Protein AF-A0A1S1RLU2-F1 (afdb_monomer_lite)

Structure (mmCIF, N/CA/C/O backbone):
data_AF-A0A1S1RLU2-F1
#
_entry.id   AF-A0A1S1RLU2-F1
#
loop_
_atom_site.group_PDB
_atom_site.id
_atom_site.type_symbol
_atom_site.label_atom_id
_atom_site.label_alt_id
_atom_site.label_comp_id
_atom_site.label_asym_id
_atom_site.label_entity_id
_atom_site.label_seq_id
_atom_site.pdbx_PDB_ins_code
_atom_site.Cartn_x
_atom_site.Cartn_y
_atom_site.Cartn_z
_atom_site.occupancy
_atom_site.B_iso_or_equiv
_atom_site.auth_seq_id
_atom_site.auth_comp_id
_atom_site.auth_asym_id
_atom_site.auth_atom_id
_atom_site.pdbx_PDB_model_num
A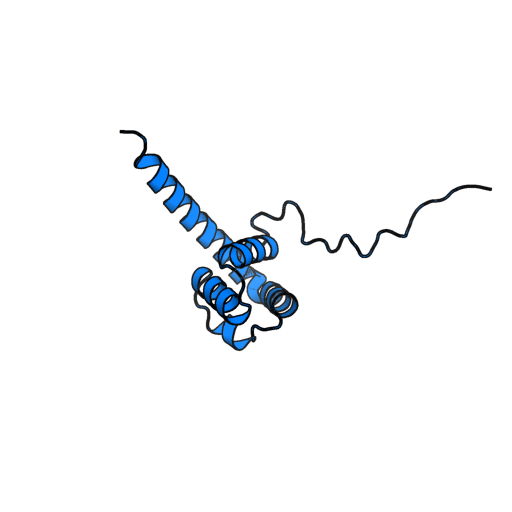TOM 1 N N . MET A 1 1 ? 6.346 8.557 36.144 1.00 52.81 1 MET A N 1
ATOM 2 C CA . MET A 1 1 ? 6.536 7.214 35.546 1.00 52.81 1 MET A CA 1
ATOM 3 C C . MET A 1 1 ? 5.570 6.920 34.378 1.00 52.81 1 MET A C 1
ATOM 5 O O . MET A 1 1 ? 5.533 5.797 33.910 1.00 52.81 1 MET A O 1
ATOM 9 N N . THR A 1 2 ? 4.860 7.913 33.825 1.00 63.38 2 THR A N 1
ATOM 10 C CA . THR A 1 2 ? 3.718 7.703 32.901 1.00 63.38 2 THR A CA 1
ATOM 11 C C . THR A 1 2 ? 4.073 7.693 31.402 1.00 63.38 2 THR A C 1
ATOM 13 O O . THR A 1 2 ? 3.278 7.262 30.583 1.00 63.38 2 THR A O 1
ATOM 16 N N . GLN A 1 3 ? 5.272 8.135 31.006 1.00 60.69 3 GLN A N 1
ATOM 17 C CA . GLN A 1 3 ? 5.596 8.374 29.586 1.00 60.69 3 GLN A CA 1
ATOM 18 C C . GLN A 1 3 ? 6.051 7.120 28.807 1.00 60.69 3 GLN A C 1
ATOM 20 O O . GLN A 1 3 ? 6.046 7.121 27.579 1.00 60.69 3 GLN A O 1
ATOM 25 N N . VAL A 1 4 ? 6.447 6.044 29.497 1.00 65.94 4 VAL A N 1
ATOM 26 C CA . VAL A 1 4 ? 6.899 4.791 28.852 1.00 65.94 4 VAL A CA 1
ATOM 27 C C . VAL A 1 4 ? 5.718 3.869 28.516 1.00 65.94 4 VAL A C 1
ATOM 29 O O . VAL A 1 4 ? 5.781 3.142 27.528 1.00 65.94 4 VAL A O 1
ATOM 32 N N . GLN A 1 5 ? 4.631 3.948 29.292 1.00 63.09 5 GLN A N 1
ATOM 33 C CA . GLN A 1 5 ? 3.414 3.150 29.101 1.00 63.09 5 GLN A CA 1
ATOM 34 C C . GLN A 1 5 ? 2.696 3.535 27.793 1.00 63.09 5 GLN A C 1
ATOM 36 O O . GLN A 1 5 ? 2.454 2.678 26.947 1.00 63.09 5 GLN A O 1
ATOM 41 N N . ASP A 1 6 ? 2.515 4.840 27.562 1.00 68.00 6 ASP A N 1
ATOM 42 C CA . ASP A 1 6 ? 1.833 5.388 26.379 1.00 68.00 6 ASP A CA 1
ATOM 43 C C . ASP A 1 6 ? 2.537 5.009 25.059 1.00 68.00 6 ASP A C 1
ATOM 45 O O . ASP A 1 6 ? 1.907 4.633 24.070 1.00 68.00 6 ASP A O 1
ATOM 49 N N . ARG A 1 7 ? 3.882 4.984 25.057 1.00 72.94 7 ARG A N 1
ATOM 50 C CA . ARG A 1 7 ? 4.659 4.549 23.882 1.00 72.94 7 ARG A CA 1
ATOM 51 C C . ARG A 1 7 ? 4.509 3.063 23.567 1.00 72.94 7 ARG A C 1
ATOM 53 O O . ARG A 1 7 ? 4.683 2.688 22.407 1.00 72.94 7 ARG A O 1
ATOM 60 N N . GLN A 1 8 ? 4.262 2.213 24.562 1.00 74.00 8 GLN A N 1
ATOM 61 C CA . GLN A 1 8 ? 4.026 0.785 24.329 1.00 74.00 8 GLN A CA 1
ATOM 62 C C . GLN A 1 8 ? 2.611 0.533 23.811 1.00 74.00 8 GLN A C 1
ATOM 64 O O . GLN A 1 8 ? 2.439 -0.271 22.895 1.00 74.00 8 GLN A O 1
ATOM 69 N N . GLU A 1 9 ? 1.619 1.249 24.337 1.00 76.19 9 GLU A N 1
ATOM 70 C CA . GLU A 1 9 ? 0.233 1.158 23.872 1.00 76.19 9 GLU A CA 1
ATOM 71 C C . GLU A 1 9 ? 0.102 1.635 22.423 1.00 76.19 9 GLU A C 1
ATOM 73 O O . GLU A 1 9 ? -0.460 0.915 21.598 1.00 76.19 9 GLU A O 1
ATOM 78 N N . GLN A 1 10 ? 0.737 2.758 22.063 1.00 74.38 10 GLN A N 1
ATOM 79 C CA . GLN A 1 10 ? 0.777 3.217 20.670 1.00 74.38 10 GLN A CA 1
ATOM 80 C C . GLN A 1 10 ? 1.438 2.199 19.732 1.00 74.38 10 GLN A C 1
ATOM 82 O O . GLN A 1 10 ? 0.977 2.002 18.609 1.00 74.38 10 GLN A O 1
ATOM 87 N N . GLN A 1 11 ? 2.504 1.521 20.173 1.00 76.31 11 GLN A N 1
ATOM 88 C CA . GLN A 1 11 ? 3.145 0.479 19.366 1.00 76.31 11 GLN A CA 1
ATOM 89 C C . GLN A 1 11 ? 2.237 -0.741 19.177 1.00 76.31 11 GLN A C 1
ATOM 91 O O . GLN A 1 11 ? 2.149 -1.262 18.065 1.00 76.31 11 GLN A O 1
ATOM 96 N N . GLN A 1 12 ? 1.528 -1.178 20.221 1.00 80.25 12 GLN A N 1
ATOM 97 C CA . GLN A 1 12 ? 0.572 -2.283 20.108 1.00 80.25 12 GLN A CA 1
ATOM 98 C C . GLN A 1 12 ? -0.638 -1.921 19.246 1.00 80.25 12 GLN A C 1
ATOM 100 O O . GLN A 1 12 ? -1.080 -2.743 18.441 1.00 80.25 12 GLN A O 1
ATOM 105 N N . GLU A 1 13 ? -1.166 -0.705 19.373 1.00 82.56 13 GLU A N 1
ATOM 106 C CA . GLU A 1 13 ? -2.264 -0.230 18.533 1.00 82.56 13 GLU A CA 1
ATOM 107 C C . GLU A 1 13 ? -1.843 -0.190 17.062 1.00 82.56 13 GLU A C 1
ATOM 109 O O . GLU A 1 13 ? -2.574 -0.671 16.194 1.00 82.56 13 GLU A O 1
ATOM 114 N N . ARG A 1 14 ? -0.622 0.285 16.783 1.00 79.06 14 ARG A N 1
ATOM 115 C CA . ARG A 1 14 ? -0.055 0.299 15.431 1.00 79.06 14 ARG A CA 1
ATOM 116 C C . ARG A 1 14 ? 0.021 -1.107 14.841 1.00 79.06 14 ARG A C 1
ATOM 118 O O . ARG A 1 14 ? -0.473 -1.318 13.737 1.00 79.06 14 ARG A O 1
ATOM 125 N N . GLN A 1 15 ? 0.527 -2.075 15.606 1.00 81.12 15 GLN A N 1
ATOM 126 C CA . GLN A 1 15 ? 0.575 -3.477 15.180 1.00 81.12 15 GLN A CA 1
ATOM 127 C C . GLN A 1 15 ? -0.825 -4.059 14.944 1.00 81.12 15 GLN A C 1
ATOM 129 O O . GLN A 1 15 ? -1.059 -4.734 13.940 1.00 81.12 15 GLN A O 1
ATOM 134 N N . ARG A 1 16 ? -1.793 -3.789 15.833 1.00 82.69 16 ARG A N 1
ATOM 135 C CA . ARG A 1 16 ? -3.182 -4.246 15.645 1.00 82.69 16 ARG A CA 1
ATOM 136 C C . ARG A 1 16 ? -3.810 -3.651 14.390 1.00 82.69 16 ARG A C 1
ATOM 138 O O . ARG A 1 16 ? -4.519 -4.358 13.670 1.00 82.69 16 ARG A O 1
ATOM 145 N N . ARG A 1 17 ? -3.550 -2.371 14.127 1.00 79.38 17 ARG A N 1
ATOM 146 C CA . ARG A 1 17 ? -4.049 -1.663 12.949 1.00 79.38 17 ARG A CA 1
ATOM 147 C C . ARG A 1 17 ? -3.439 -2.231 11.672 1.00 79.38 17 ARG A C 1
ATOM 149 O O . ARG A 1 17 ? -4.178 -2.526 10.739 1.00 79.38 17 ARG A O 1
ATOM 156 N N . GLU A 1 18 ? -2.132 -2.471 11.653 1.00 80.56 18 GLU A N 1
ATOM 157 C CA . GLU A 1 18 ? -1.432 -3.109 10.530 1.00 80.56 18 GLU A CA 1
ATOM 158 C C . GLU A 1 18 ? -2.002 -4.497 10.220 1.00 80.56 18 GLU A C 1
ATOM 160 O O . GLU A 1 18 ? -2.317 -4.780 9.066 1.00 80.56 18 GLU A O 1
ATOM 165 N N . GLN A 1 19 ? -2.266 -5.321 11.237 1.00 84.25 19 GLN A N 1
ATOM 166 C CA . GLN A 1 19 ? -2.906 -6.627 11.040 1.00 84.25 19 GLN A CA 1
ATOM 167 C C . GLN A 1 19 ? -4.337 -6.519 10.496 1.00 84.25 19 GLN A C 1
ATOM 169 O O . GLN A 1 19 ? -4.781 -7.369 9.724 1.00 84.25 19 GLN A O 1
ATOM 174 N N . GLN A 1 20 ? -5.102 -5.504 10.910 1.00 84.56 20 GLN A N 1
ATOM 175 C CA . GLN A 1 20 ? -6.447 -5.282 10.378 1.00 84.56 20 GLN A CA 1
ATOM 176 C C . GLN A 1 20 ? -6.398 -4.886 8.901 1.00 84.56 20 GLN A C 1
ATOM 178 O O . GLN A 1 20 ? -7.153 -5.442 8.102 1.00 84.56 20 GLN A O 1
ATOM 183 N N . ILE A 1 21 ? -5.484 -3.981 8.551 1.00 84.19 21 ILE A N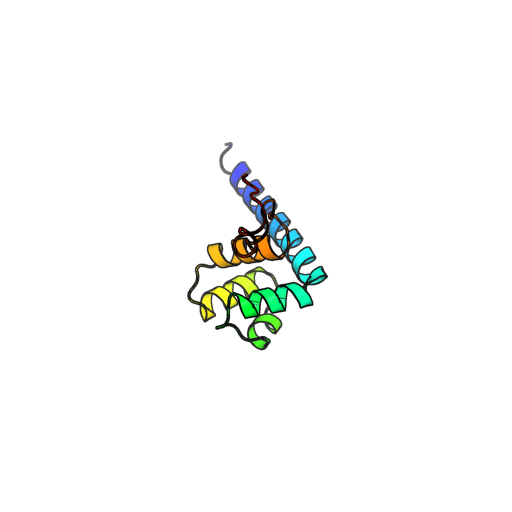 1
ATOM 184 C CA . ILE A 1 21 ? -5.224 -3.568 7.171 1.00 84.19 21 ILE A CA 1
ATOM 185 C C . ILE A 1 21 ? -4.805 -4.775 6.344 1.00 84.19 21 ILE A C 1
ATOM 187 O O . ILE A 1 21 ? -5.376 -5.000 5.286 1.00 84.19 21 ILE A O 1
ATOM 191 N N . GLU A 1 22 ? -3.889 -5.600 6.851 1.00 87.62 22 GLU A N 1
ATOM 192 C CA . GLU A 1 22 ? -3.436 -6.808 6.168 1.00 87.62 22 GLU A CA 1
ATOM 193 C C . GLU A 1 22 ? -4.587 -7.772 5.881 1.00 87.62 22 GLU A C 1
ATOM 195 O O . GLU A 1 22 ? -4.706 -8.277 4.765 1.00 87.62 22 GLU A O 1
ATOM 200 N N . ARG A 1 23 ? -5.474 -8.004 6.855 1.00 87.38 23 ARG A N 1
ATOM 201 C CA . ARG A 1 23 ? -6.649 -8.860 6.647 1.00 87.38 23 ARG A CA 1
ATOM 202 C C . ARG A 1 23 ? -7.557 -8.313 5.548 1.00 87.38 23 ARG A C 1
ATOM 204 O O . ARG A 1 23 ? -7.971 -9.083 4.686 1.00 87.38 23 ARG A O 1
ATOM 211 N N . GLN A 1 24 ? -7.846 -7.013 5.554 1.00 86.38 24 GLN A N 1
ATOM 212 C CA . GLN A 1 24 ? -8.706 -6.396 4.537 1.00 86.38 24 GLN A CA 1
ATOM 213 C C . GLN A 1 24 ? -8.043 -6.373 3.154 1.00 86.38 24 GLN A C 1
ATOM 215 O O . GLN A 1 24 ? -8.695 -6.694 2.158 1.00 86.38 24 GLN A O 1
ATOM 220 N N . LEU A 1 25 ? -6.736 -6.096 3.106 1.00 86.44 25 LEU A N 1
ATOM 221 C CA . LEU A 1 25 ? -5.914 -6.195 1.903 1.00 86.44 25 LEU A CA 1
ATOM 222 C C . LEU A 1 25 ? -5.955 -7.598 1.324 1.00 86.44 25 LEU A C 1
ATOM 224 O O . LEU A 1 25 ? -6.220 -7.739 0.141 1.00 86.44 25 LEU A O 1
ATOM 228 N N . ARG A 1 26 ? -5.744 -8.637 2.139 1.00 87.06 26 ARG A N 1
ATOM 229 C CA . ARG A 1 26 ? -5.770 -10.031 1.676 1.00 87.06 26 ARG A CA 1
ATOM 230 C C . ARG A 1 26 ? -7.160 -10.456 1.202 1.00 87.06 26 ARG A C 1
ATOM 232 O O . ARG A 1 26 ? -7.260 -11.130 0.182 1.00 87.06 26 ARG A O 1
ATOM 239 N N . GLN A 1 27 ? -8.223 -10.044 1.896 1.00 88.06 27 GLN A N 1
ATOM 240 C CA . GLN A 1 27 ? -9.604 -10.354 1.501 1.00 88.06 27 GLN A CA 1
ATOM 241 C C . GLN A 1 27 ? -9.964 -9.749 0.139 1.00 88.06 27 GLN A C 1
ATOM 243 O O . GLN A 1 27 ? -10.547 -10.430 -0.701 1.00 88.06 27 GLN A O 1
ATOM 248 N N . ASN A 1 28 ? -9.568 -8.498 -0.104 1.00 88.06 28 ASN A N 1
ATOM 249 C CA . ASN A 1 28 ? -9.885 -7.767 -1.332 1.00 88.06 28 ASN A CA 1
ATOM 250 C C . ASN A 1 28 ? -8.675 -7.622 -2.267 1.00 88.06 28 ASN A C 1
ATOM 252 O O . ASN A 1 28 ? -8.655 -6.738 -3.125 1.00 88.06 28 ASN A O 1
ATOM 256 N N . TRP A 1 29 ? -7.674 -8.503 -2.134 1.00 88.75 29 TRP A N 1
ATOM 257 C CA . TRP A 1 29 ? -6.350 -8.316 -2.738 1.00 88.75 29 TRP A CA 1
ATOM 258 C C . TRP A 1 29 ? -6.415 -8.123 -4.240 1.00 88.75 29 TRP A C 1
ATOM 260 O O . TRP A 1 29 ? -5.769 -7.233 -4.774 1.00 88.75 29 TRP A O 1
ATOM 270 N N . ARG A 1 30 ? -7.247 -8.908 -4.930 1.00 88.44 30 ARG A N 1
ATOM 271 C CA . ARG A 1 30 ? -7.415 -8.785 -6.382 1.00 88.44 30 ARG A CA 1
ATOM 272 C C . ARG A 1 30 ? -7.861 -7.383 -6.789 1.00 88.44 30 ARG A C 1
ATOM 274 O O . ARG A 1 30 ? -7.300 -6.842 -7.729 1.00 88.44 30 ARG A O 1
ATOM 281 N N . GLN A 1 31 ? -8.837 -6.804 -6.090 1.00 88.81 31 GLN A N 1
ATOM 282 C CA . GLN A 1 31 ? -9.368 -5.478 -6.414 1.00 88.81 31 GLN A CA 1
ATOM 283 C C . GLN A 1 31 ? -8.369 -4.383 -6.035 1.00 88.81 31 GLN A C 1
ATOM 285 O O . GLN A 1 31 ? -8.025 -3.550 -6.869 1.00 88.81 31 GLN A O 1
ATOM 290 N N . ILE A 1 32 ? -7.836 -4.444 -4.811 1.00 89.75 32 ILE A N 1
ATOM 291 C CA . ILE A 1 32 ? -6.881 -3.453 -4.310 1.00 89.75 32 ILE A CA 1
ATOM 292 C C . ILE A 1 32 ? -5.605 -3.455 -5.153 1.00 89.75 32 ILE A C 1
ATOM 294 O O . ILE A 1 32 ? -5.101 -2.390 -5.483 1.00 89.75 32 ILE A O 1
ATOM 298 N N . ARG A 1 33 ? -5.115 -4.624 -5.578 1.00 90.69 33 ARG A N 1
ATOM 299 C CA . ARG A 1 33 ? -3.954 -4.747 -6.469 1.00 90.69 33 ARG A CA 1
ATOM 300 C C . ARG A 1 33 ? -4.142 -3.952 -7.756 1.00 90.69 33 ARG A C 1
ATOM 302 O O . ARG A 1 33 ? -3.224 -3.239 -8.139 1.00 90.69 33 ARG A O 1
ATOM 309 N N . TYR A 1 34 ? -5.306 -4.035 -8.402 1.00 90.50 34 TYR A N 1
ATOM 310 C CA . TYR A 1 34 ? -5.566 -3.234 -9.602 1.00 90.50 34 TYR A CA 1
ATOM 311 C C . TYR A 1 34 ? -5.573 -1.736 -9.294 1.00 90.50 34 TYR A C 1
ATOM 313 O O . TYR A 1 34 ? -4.959 -0.974 -10.031 1.00 90.50 34 TYR A O 1
ATOM 321 N N . SER A 1 35 ? -6.184 -1.316 -8.184 1.00 89.81 35 SER A N 1
ATOM 322 C CA . SER A 1 35 ? -6.161 0.091 -7.765 1.00 89.81 35 SER A CA 1
ATOM 323 C C . SER A 1 35 ? -4.759 0.591 -7.403 1.00 89.81 35 SER A C 1
ATOM 325 O O . SER A 1 35 ? -4.448 1.752 -7.646 1.00 89.81 35 SER A O 1
ATOM 327 N N . ILE A 1 36 ? -3.905 -0.267 -6.838 1.00 90.50 36 ILE A N 1
ATOM 328 C CA . ILE A 1 36 ? -2.496 0.046 -6.578 1.00 90.50 36 ILE A CA 1
ATOM 329 C C . ILE A 1 36 ? -1.760 0.216 -7.905 1.00 90.50 36 ILE A C 1
ATOM 331 O O . ILE A 1 36 ? -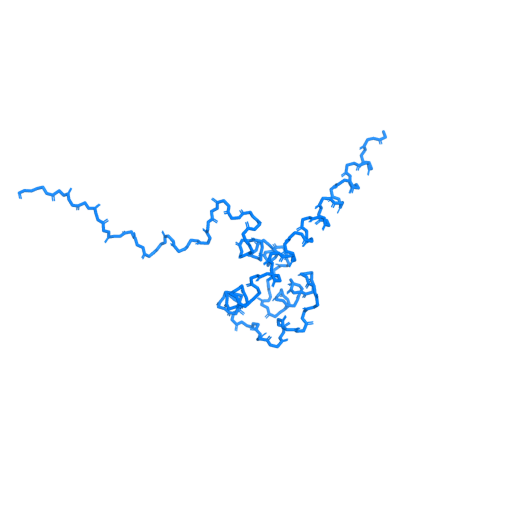1.078 1.214 -8.068 1.00 90.50 36 ILE A O 1
ATOM 335 N N . LEU A 1 37 ? -1.904 -0.712 -8.855 1.00 91.69 37 LEU A N 1
ATOM 336 C CA . LEU A 1 37 ? -1.246 -0.611 -10.165 1.00 91.69 37 LEU A CA 1
ATOM 337 C C . LEU A 1 37 ? -1.684 0.641 -10.941 1.00 91.69 37 LEU A C 1
ATOM 339 O O . LEU A 1 37 ? -0.864 1.259 -11.608 1.00 91.69 37 LEU A O 1
ATOM 343 N N . ASP A 1 38 ? -2.955 1.025 -10.824 1.00 90.19 38 ASP A N 1
ATOM 344 C CA . ASP A 1 38 ? -3.505 2.241 -11.429 1.00 90.19 38 ASP A CA 1
ATOM 345 C C . ASP A 1 38 ? -2.920 3.520 -10.803 1.00 90.19 38 ASP A C 1
ATOM 347 O O . ASP A 1 38 ? -2.466 4.418 -11.508 1.00 90.19 38 ASP A O 1
ATOM 351 N N . GLN A 1 39 ? -2.858 3.590 -9.470 1.00 87.00 39 GLN A N 1
ATOM 352 C CA . GLN A 1 39 ? -2.350 4.772 -8.761 1.00 87.00 39 GLN A CA 1
ATOM 353 C C . GLN A 1 39 ? -0.825 4.871 -8.755 1.00 87.00 39 GLN A C 1
ATOM 355 O O . GLN A 1 39 ? -0.267 5.966 -8.762 1.00 87.00 39 GLN A O 1
ATOM 360 N N . PHE A 1 40 ? -0.155 3.726 -8.720 1.00 91.38 40 PHE A N 1
ATOM 361 C CA . PHE A 1 40 ? 1.288 3.581 -8.633 1.00 91.38 40 PHE A CA 1
ATOM 362 C C . PHE A 1 40 ? 1.805 2.894 -9.900 1.00 91.38 40 PHE A C 1
ATOM 364 O O . PHE A 1 40 ? 2.404 1.823 -9.837 1.00 91.38 40 PHE A O 1
ATOM 371 N N . GLY A 1 41 ? 1.603 3.523 -11.062 1.00 86.00 41 GLY A N 1
ATOM 372 C CA . GLY A 1 41 ? 1.945 2.952 -12.376 1.00 86.00 41 GLY A CA 1
ATOM 373 C C . GLY A 1 41 ? 3.428 2.619 -12.611 1.00 86.00 41 GLY A C 1
ATOM 374 O O . GLY A 1 41 ? 3.767 2.026 -13.630 1.00 86.00 41 GLY A O 1
ATOM 375 N N . GLN A 1 42 ? 4.324 2.983 -11.686 1.00 89.12 42 GLN A N 1
ATOM 376 C CA . GLN A 1 42 ? 5.739 2.582 -11.697 1.00 89.12 42 GLN A CA 1
ATOM 377 C C . GLN A 1 42 ? 5.985 1.220 -11.026 1.00 89.12 42 GLN A C 1
ATOM 379 O O . GLN A 1 42 ? 7.071 0.657 -11.158 1.00 89.12 42 GLN A O 1
ATOM 384 N N . VAL A 1 43 ? 5.001 0.688 -10.299 1.00 92.56 43 VAL A N 1
ATOM 385 C CA . VAL A 1 43 ? 5.090 -0.599 -9.608 1.00 92.56 43 VAL A CA 1
ATOM 386 C C . VAL A 1 43 ? 4.519 -1.682 -10.506 1.00 92.56 43 VAL A C 1
ATOM 388 O O . VAL A 1 43 ? 3.425 -1.538 -11.048 1.00 92.56 43 VAL A O 1
ATOM 391 N N . SER A 1 44 ? 5.235 -2.795 -10.648 1.00 90.88 44 SER A N 1
ATOM 392 C CA . SER A 1 44 ? 4.739 -3.921 -11.429 1.00 90.88 44 SER A CA 1
ATOM 393 C C . SER A 1 44 ? 3.969 -4.916 -10.568 1.00 90.88 44 SER A C 1
ATOM 395 O O . SER A 1 44 ? 4.206 -5.100 -9.377 1.00 90.88 44 SER A O 1
ATOM 397 N N . THR A 1 45 ? 3.093 -5.667 -11.225 1.00 89.38 45 THR A N 1
ATOM 398 C CA . THR A 1 45 ? 2.365 -6.819 -10.680 1.00 89.38 45 THR A CA 1
ATOM 399 C C . THR A 1 45 ? 3.266 -7.793 -9.910 1.00 89.38 45 THR A C 1
ATOM 401 O O . THR A 1 45 ? 2.825 -8.336 -8.898 1.00 89.38 45 THR A O 1
ATOM 404 N N . ALA A 1 46 ? 4.505 -7.992 -10.378 1.00 89.56 46 ALA A N 1
ATOM 405 C CA . ALA A 1 46 ? 5.520 -8.832 -9.742 1.00 89.56 46 ALA A CA 1
ATOM 406 C C . ALA A 1 46 ? 6.072 -8.231 -8.437 1.00 89.56 46 ALA A C 1
ATOM 408 O O . ALA A 1 46 ? 6.257 -8.966 -7.471 1.00 89.56 46 ALA A O 1
ATOM 409 N N . ASP A 1 47 ? 6.274 -6.910 -8.372 1.00 89.69 47 ASP A N 1
ATOM 410 C CA . ASP A 1 47 ? 6.714 -6.233 -7.144 1.00 89.69 47 ASP A CA 1
ATOM 411 C C . ASP A 1 47 ? 5.657 -6.359 -6.039 1.00 89.69 47 ASP A C 1
ATOM 413 O O . ASP A 1 47 ? 5.994 -6.574 -4.876 1.00 89.69 47 ASP A O 1
ATOM 417 N N . LEU A 1 48 ? 4.374 -6.274 -6.414 1.00 90.06 48 LEU A N 1
ATOM 418 C CA . LEU A 1 48 ? 3.253 -6.452 -5.488 1.00 90.06 48 LEU A CA 1
ATOM 419 C C . LEU A 1 48 ? 3.115 -7.903 -5.010 1.00 90.06 48 LEU A C 1
ATOM 421 O O . LEU A 1 48 ? 2.756 -8.130 -3.861 1.00 90.06 48 LEU A O 1
ATOM 425 N N . ASP A 1 49 ? 3.375 -8.880 -5.882 1.00 87.88 49 ASP A N 1
ATOM 426 C CA . ASP A 1 49 ? 3.280 -10.313 -5.557 1.00 87.88 49 ASP A CA 1
AT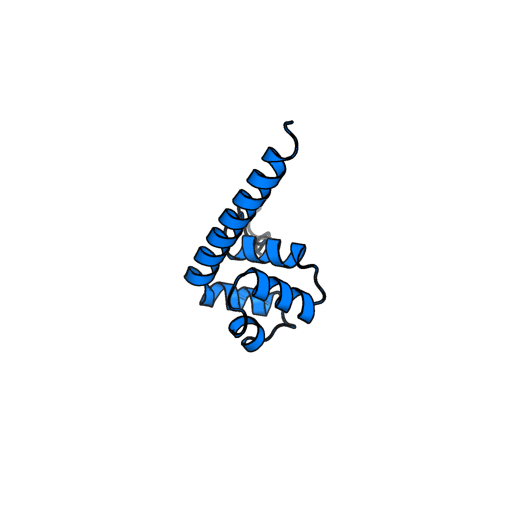OM 427 C C . ASP A 1 49 ? 4.429 -10.781 -4.651 1.00 87.88 49 ASP A C 1
ATOM 429 O O . ASP A 1 49 ? 4.246 -11.640 -3.793 1.00 87.88 49 ASP A O 1
ATOM 433 N N . ALA A 1 50 ? 5.607 -10.165 -4.800 1.00 88.75 50 ALA A N 1
ATOM 434 C CA . ALA A 1 50 ? 6.771 -10.429 -3.961 1.00 88.75 50 ALA A CA 1
ATOM 435 C C . ALA A 1 50 ? 6.593 -9.950 -2.506 1.00 88.75 50 ALA A C 1
ATOM 437 O O . ALA A 1 50 ? 7.319 -10.406 -1.618 1.00 88.75 50 ALA A O 1
ATOM 438 N N . ALA A 1 51 ? 5.648 -9.040 -2.248 1.00 89.94 51 ALA A N 1
ATOM 439 C CA . ALA A 1 51 ? 5.394 -8.512 -0.916 1.00 89.94 51 ALA A CA 1
ATOM 440 C C . ALA A 1 51 ? 4.670 -9.535 -0.030 1.00 89.94 51 ALA A C 1
ATOM 442 O O . ALA A 1 51 ? 3.518 -9.898 -0.262 1.00 89.94 51 ALA A O 1
ATOM 443 N N . THR A 1 52 ? 5.330 -9.981 1.041 1.00 86.25 52 THR A N 1
ATOM 444 C CA . THR A 1 52 ? 4.775 -11.009 1.944 1.00 86.25 52 THR A CA 1
ATOM 445 C C . THR A 1 52 ? 3.830 -10.436 3.003 1.00 86.25 52 THR A C 1
ATOM 447 O O . THR A 1 52 ? 2.997 -11.167 3.547 1.00 86.25 52 THR A O 1
ATOM 450 N N . ASN A 1 53 ? 3.969 -9.144 3.313 1.00 86.88 53 ASN A N 1
ATOM 451 C CA . ASN A 1 53 ? 3.195 -8.413 4.315 1.00 86.88 53 ASN A CA 1
ATOM 452 C C . ASN A 1 53 ? 2.998 -6.940 3.901 1.00 86.88 53 ASN A C 1
ATOM 454 O O . ASN A 1 53 ? 3.589 -6.469 2.929 1.00 86.88 53 ASN A O 1
ATOM 458 N N . VAL A 1 54 ? 2.167 -6.204 4.649 1.00 87.75 54 VAL A N 1
ATOM 459 C CA . VAL A 1 54 ? 1.829 -4.800 4.341 1.00 87.75 54 VAL A CA 1
ATOM 460 C C . VAL A 1 54 ? 3.040 -3.873 4.428 1.00 87.75 54 VAL A C 1
ATOM 462 O O . VAL A 1 54 ? 3.142 -2.948 3.631 1.00 87.75 54 VAL A O 1
ATOM 465 N N . ASN A 1 55 ? 3.960 -4.104 5.362 1.00 89.69 55 ASN A N 1
ATOM 466 C CA . ASN A 1 55 ? 5.125 -3.238 5.536 1.00 89.69 55 ASN A CA 1
ATOM 467 C C . ASN A 1 55 ? 6.104 -3.387 4.357 1.00 89.69 55 ASN A C 1
ATOM 469 O O . ASN A 1 55 ? 6.590 -2.398 3.821 1.00 89.69 55 ASN A O 1
ATOM 473 N N . ASP A 1 56 ? 6.305 -4.621 3.888 1.00 91.69 56 ASP A N 1
ATOM 474 C CA . ASP A 1 56 ? 7.099 -4.935 2.696 1.00 91.69 56 ASP A CA 1
ATOM 475 C C . ASP A 1 56 ? 6.453 -4.350 1.430 1.00 91.69 56 ASP A C 1
ATOM 477 O O . ASP A 1 56 ? 7.130 -3.757 0.592 1.00 91.69 56 ASP A O 1
ATOM 481 N N . LEU A 1 57 ? 5.121 -4.432 1.327 1.00 91.62 57 LEU A N 1
ATOM 482 C CA . LEU A 1 57 ? 4.355 -3.807 0.248 1.00 91.62 57 LEU A CA 1
ATOM 483 C C . LEU A 1 57 ? 4.548 -2.283 0.229 1.00 91.62 57 LEU A C 1
ATOM 485 O O . LEU A 1 57 ? 4.806 -1.709 -0.828 1.00 91.62 57 LEU A O 1
ATOM 489 N N . VAL A 1 58 ? 4.449 -1.635 1.393 1.00 93.00 58 VAL A N 1
ATOM 490 C CA . VAL A 1 58 ? 4.667 -0.190 1.549 1.00 93.00 58 VAL A CA 1
ATOM 491 C C . VAL A 1 58 ? 6.077 0.196 1.116 1.00 93.00 58 VAL A C 1
ATOM 493 O O . VAL A 1 58 ? 6.219 1.105 0.300 1.00 93.00 58 VAL A O 1
ATOM 496 N N . ALA A 1 59 ? 7.094 -0.505 1.621 1.00 93.12 59 ALA A N 1
ATOM 497 C CA . ALA A 1 59 ? 8.493 -0.225 1.320 1.00 93.12 59 ALA A CA 1
ATOM 498 C C . ALA A 1 59 ? 8.799 -0.378 -0.177 1.00 93.12 59 ALA A C 1
ATOM 500 O O . ALA A 1 59 ? 9.436 0.490 -0.767 1.00 93.12 59 ALA A O 1
ATOM 501 N N . ARG A 1 60 ? 8.289 -1.435 -0.823 1.00 93.25 60 ARG A N 1
ATOM 502 C CA . ARG A 1 60 ? 8.482 -1.661 -2.266 1.00 93.25 60 ARG A CA 1
ATOM 503 C C . ARG A 1 60 ? 7.821 -0.595 -3.122 1.00 93.25 60 ARG A C 1
ATOM 505 O O . ARG A 1 60 ? 8.440 -0.104 -4.058 1.00 93.25 60 ARG A O 1
ATOM 512 N N . ILE A 1 61 ? 6.570 -0.244 -2.823 1.00 93.38 61 ILE A N 1
ATOM 513 C CA . ILE A 1 61 ? 5.877 0.816 -3.562 1.00 93.38 61 ILE A CA 1
ATOM 514 C C . ILE A 1 61 ? 6.635 2.131 -3.367 1.00 93.38 61 ILE A C 1
ATOM 516 O O . ILE A 1 61 ? 6.952 2.783 -4.352 1.00 93.38 61 ILE A O 1
ATOM 520 N N . ALA A 1 62 ? 6.988 2.479 -2.127 1.00 94.19 62 ALA A N 1
ATOM 521 C CA . ALA A 1 62 ? 7.744 3.687 -1.803 1.00 94.19 62 ALA A CA 1
ATOM 522 C C . ALA A 1 62 ? 9.074 3.775 -2.569 1.00 94.19 62 ALA A C 1
ATOM 524 O O . ALA A 1 62 ? 9.361 4.816 -3.160 1.00 94.19 62 ALA A O 1
ATOM 525 N N . ASP A 1 63 ? 9.838 2.681 -2.611 1.00 93.62 63 ASP A N 1
ATOM 526 C CA . ASP A 1 63 ? 11.101 2.570 -3.348 1.00 93.62 63 ASP A CA 1
ATOM 527 C C . ASP A 1 63 ? 10.903 2.781 -4.857 1.00 93.62 63 ASP A C 1
ATOM 529 O O . ASP A 1 63 ? 11.547 3.634 -5.465 1.00 93.62 63 ASP A O 1
ATOM 533 N N . LYS A 1 64 ? 9.945 2.073 -5.466 1.00 93.06 64 LYS A N 1
ATOM 534 C CA . LYS A 1 64 ? 9.689 2.154 -6.913 1.00 93.06 64 LYS A CA 1
ATOM 535 C C . LYS A 1 64 ? 9.106 3.493 -7.348 1.00 93.06 64 LYS A C 1
ATOM 537 O O . LYS A 1 64 ? 9.456 3.999 -8.415 1.00 93.06 64 LYS A O 1
ATOM 542 N N . THR A 1 65 ? 8.208 4.062 -6.548 1.00 91.94 65 THR A N 1
ATOM 543 C CA . THR A 1 65 ? 7.493 5.297 -6.893 1.00 91.94 65 THR A CA 1
ATOM 544 C C . THR A 1 65 ? 8.155 6.550 -6.338 1.00 91.94 65 THR A C 1
ATOM 546 O O . THR A 1 65 ? 7.654 7.650 -6.553 1.00 91.94 65 THR A O 1
ATOM 549 N N . HIS A 1 66 ? 9.245 6.401 -5.580 1.00 91.88 66 HIS A N 1
ATOM 550 C CA . HIS A 1 66 ? 9.910 7.487 -4.857 1.00 91.88 66 HIS A CA 1
ATOM 551 C C . HIS A 1 66 ? 8.951 8.266 -3.931 1.00 91.88 66 HIS A C 1
ATOM 553 O O . HIS A 1 66 ? 9.101 9.470 -3.711 1.00 91.88 66 HIS A O 1
ATOM 559 N N . HIS A 1 67 ? 7.936 7.586 -3.389 1.00 93.12 67 HIS A N 1
ATOM 560 C CA . HIS A 1 67 ? 7.013 8.161 -2.410 1.00 93.12 67 HIS A CA 1
ATOM 561 C C . HIS A 1 67 ? 7.454 7.824 -0.989 1.00 93.12 67 HIS A C 1
ATOM 563 O O . HIS A 1 67 ? 8.151 6.847 -0.746 1.00 93.12 67 HIS A O 1
ATOM 569 N N . SER A 1 68 ? 7.015 8.614 -0.011 1.00 93.44 68 SER A N 1
ATOM 570 C CA . SER A 1 68 ? 7.261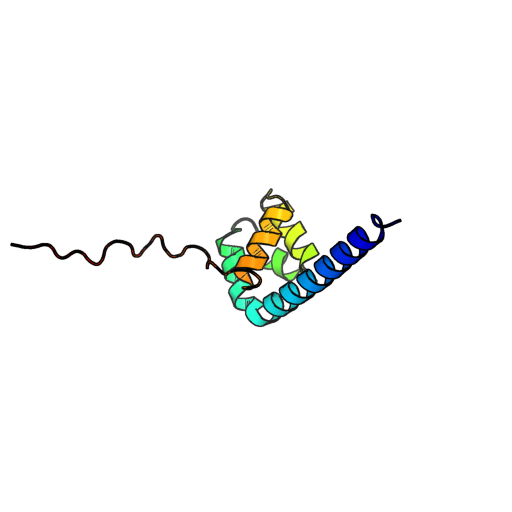 8.285 1.392 1.00 93.44 68 SER A CA 1
ATOM 571 C C . SER A 1 68 ? 6.413 7.089 1.828 1.00 93.44 68 SER A C 1
ATOM 573 O O . SER A 1 68 ? 5.215 7.042 1.543 1.00 93.44 68 SER A O 1
ATOM 575 N N . GLU A 1 69 ? 6.983 6.187 2.626 1.00 91.81 69 GLU A N 1
ATOM 576 C CA . GLU A 1 69 ? 6.273 5.029 3.195 1.00 91.81 69 GLU A CA 1
ATOM 577 C C . GLU A 1 69 ? 4.972 5.432 3.902 1.00 91.81 69 GLU A C 1
ATOM 579 O O . GLU A 1 69 ? 3.937 4.791 3.750 1.00 91.81 69 GLU A O 1
ATOM 584 N N . ARG A 1 70 ? 4.987 6.567 4.612 1.00 88.94 70 ARG A N 1
ATOM 585 C CA . ARG A 1 70 ? 3.801 7.127 5.275 1.00 88.94 70 ARG A CA 1
ATOM 586 C C . ARG A 1 70 ? 2.667 7.446 4.297 1.00 88.94 70 ARG A C 1
ATOM 588 O O . ARG A 1 70 ? 1.506 7.205 4.615 1.00 88.94 70 ARG A O 1
ATOM 595 N N . TYR A 1 71 ? 2.994 8.008 3.134 1.00 90.69 71 TYR A N 1
ATOM 596 C CA . TYR A 1 71 ? 2.008 8.327 2.102 1.00 90.69 71 TYR A CA 1
ATOM 597 C C . TYR A 1 71 ? 1.391 7.043 1.544 1.00 90.69 71 TYR A C 1
ATOM 599 O O . TYR A 1 71 ? 0.170 6.906 1.512 1.00 90.69 71 TYR A O 1
ATOM 607 N N . VAL A 1 72 ? 2.236 6.070 1.198 1.00 92.31 72 VAL A N 1
ATOM 608 C CA . VAL A 1 72 ? 1.797 4.771 0.681 1.00 92.31 72 VAL A CA 1
ATOM 609 C C . VAL A 1 72 ? 0.941 4.028 1.709 1.00 92.31 72 VAL A C 1
ATOM 611 O O . VAL A 1 72 ? -0.127 3.527 1.370 1.00 92.31 72 VAL A O 1
ATOM 614 N N . GLN A 1 73 ? 1.349 4.003 2.981 1.00 89.50 73 GLN A N 1
ATOM 615 C CA . GLN A 1 73 ? 0.595 3.364 4.060 1.00 89.50 73 GLN A CA 1
ATOM 616 C C . GLN A 1 73 ? -0.802 3.975 4.219 1.00 89.50 73 GLN A C 1
ATOM 618 O O . GLN A 1 73 ? -1.782 3.237 4.336 1.00 89.50 73 GLN A O 1
ATOM 623 N N . ASN A 1 74 ? -0.907 5.308 4.203 1.00 89.88 74 ASN A N 1
ATOM 624 C CA . ASN A 1 74 ? -2.200 5.990 4.246 1.00 89.88 74 ASN A CA 1
ATOM 625 C C . ASN A 1 74 ? -3.054 5.608 3.034 1.00 89.88 74 ASN A C 1
ATOM 627 O O . ASN A 1 74 ? -4.233 5.301 3.186 1.00 89.88 74 ASN A O 1
ATOM 631 N N . ARG A 1 75 ? -2.449 5.537 1.846 1.00 88.94 75 ARG A N 1
ATOM 632 C CA . ARG A 1 75 ? -3.174 5.191 0.627 1.00 88.94 75 ARG A CA 1
ATOM 633 C C . ARG A 1 75 ? -3.690 3.754 0.625 1.00 88.94 75 ARG A C 1
ATOM 635 O O . ARG A 1 75 ? -4.827 3.503 0.240 1.00 88.94 75 ARG A O 1
ATOM 642 N N . LEU A 1 76 ? -2.884 2.812 1.109 1.00 88.75 76 LEU A N 1
ATOM 643 C CA . LEU A 1 76 ? -3.296 1.419 1.284 1.00 88.75 76 LEU A CA 1
ATOM 644 C C . LEU A 1 76 ? -4.422 1.278 2.315 1.00 88.75 76 LEU A C 1
ATOM 646 O O . LEU A 1 76 ? -5.303 0.444 2.133 1.00 88.75 76 LEU A O 1
ATOM 650 N N . GLN A 1 77 ? -4.428 2.098 3.370 1.00 86.38 77 GLN A N 1
ATOM 651 C CA . GLN A 1 77 ? -5.533 2.154 4.333 1.00 86.38 77 GLN A CA 1
ATOM 652 C C . GLN A 1 77 ? -6.835 2.640 3.692 1.00 86.38 77 GLN A C 1
ATOM 654 O O . GLN A 1 77 ? -7.879 2.021 3.900 1.00 86.38 77 GLN A O 1
ATOM 659 N N . GLU A 1 78 ? -6.767 3.696 2.876 1.00 85.38 78 GLU A N 1
ATOM 660 C CA . GLU A 1 78 ? -7.914 4.191 2.107 1.00 85.38 78 GLU A CA 1
ATOM 661 C C . GLU A 1 78 ? -8.450 3.117 1.149 1.00 85.38 78 GLU A C 1
ATOM 663 O O . GLU A 1 78 ? -9.654 2.880 1.104 1.00 85.38 78 GLU A O 1
ATOM 668 N N . LEU A 1 79 ? -7.555 2.428 0.431 1.00 85.44 79 LEU A N 1
ATOM 669 C CA . LEU A 1 79 ? -7.901 1.351 -0.504 1.00 85.44 79 LEU A CA 1
ATOM 670 C C . LEU A 1 79 ? -8.486 0.115 0.189 1.00 85.44 79 LEU A C 1
ATOM 672 O O . LEU A 1 79 ? -9.383 -0.525 -0.352 1.00 85.44 79 LEU A O 1
ATOM 676 N N . ALA A 1 80 ? -7.987 -0.225 1.378 1.00 83.94 80 ALA A N 1
ATOM 677 C CA . ALA A 1 80 ? -8.507 -1.332 2.172 1.00 83.94 80 ALA A CA 1
ATOM 678 C C . ALA A 1 80 ? -9.875 -1.016 2.798 1.00 83.94 80 ALA A C 1
ATOM 680 O O . ALA A 1 80 ? -10.600 -1.941 3.145 1.00 83.94 80 ALA A O 1
ATOM 681 N N . GLY A 1 81 ? -10.232 0.266 2.933 1.00 74.94 81 GLY A N 1
ATOM 682 C CA . GLY A 1 81 ? -11.422 0.709 3.660 1.00 74.94 81 GLY A CA 1
ATOM 683 C C . GLY A 1 81 ? -11.199 0.871 5.171 1.00 74.94 81 GLY A C 1
ATOM 684 O O . GLY A 1 81 ? -12.125 1.251 5.888 1.00 74.94 81 GLY A O 1
ATOM 685 N N . VAL A 1 82 ? -9.972 0.664 5.673 1.00 61.75 82 VAL A N 1
ATOM 686 C CA . VAL A 1 82 ? -9.583 0.937 7.070 1.00 61.75 82 VAL A CA 1
ATOM 687 C C . VAL A 1 82 ? -9.329 2.438 7.235 1.00 61.75 82 VAL A C 1
ATOM 689 O O . VAL A 1 82 ? -8.189 2.889 7.293 1.00 61.75 82 VAL A O 1
ATOM 692 N N . GLY A 1 83 ? -10.395 3.234 7.292 1.00 48.75 83 GLY A N 1
ATOM 693 C CA . GLY A 1 83 ? -10.304 4.688 7.501 1.00 48.75 83 GLY A CA 1
ATOM 694 C C . GLY A 1 83 ? -10.872 5.541 6.370 1.00 48.75 83 GLY A C 1
ATOM 695 O O . GLY A 1 83 ? -10.876 6.765 6.487 1.00 48.75 83 GLY A O 1
ATOM 696 N N . ALA A 1 84 ? -11.427 4.924 5.325 1.00 43.53 84 ALA A N 1
ATOM 697 C CA . ALA A 1 84 ? -12.227 5.618 4.323 1.00 43.53 84 ALA A CA 1
ATOM 698 C C . ALA A 1 84 ? -13.633 5.941 4.875 1.00 43.53 84 ALA A C 1
ATOM 700 O O . ALA A 1 84 ? -14.640 5.402 4.431 1.00 43.53 84 ALA A O 1
ATOM 701 N N . GLY A 1 85 ? -13.703 6.866 5.839 1.00 40.91 85 GLY A N 1
ATOM 702 C CA . GLY A 1 85 ? -14.900 7.697 6.045 1.00 40.91 85 GLY A CA 1
ATOM 703 C C . GLY A 1 85 ? -15.117 8.697 4.898 1.00 40.91 85 GLY A C 1
ATOM 704 O O . GLY A 1 85 ? -16.113 9.405 4.858 1.00 40.91 85 GLY A O 1
ATOM 705 N N . GLN A 1 86 ? -14.194 8.739 3.942 1.00 38.03 86 GLN A N 1
ATOM 706 C CA . GLN A 1 86 ? -14.298 9.455 2.687 1.00 38.03 86 GLN A CA 1
ATOM 707 C C . GLN A 1 86 ? -13.596 8.584 1.663 1.00 38.03 86 GLN A C 1
ATOM 709 O O . GLN A 1 86 ? -12.382 8.399 1.712 1.00 38.03 86 GLN A O 1
ATOM 714 N N . GLY A 1 87 ? -14.394 7.970 0.794 1.00 37.19 87 GLY A N 1
ATOM 715 C CA . GLY A 1 87 ? -13.876 7.276 -0.363 1.00 37.19 87 GLY A CA 1
ATOM 716 C C . GLY A 1 87 ? -12.912 8.187 -1.109 1.00 37.19 87 GLY A C 1
ATOM 717 O O . GLY A 1 87 ? -13.123 9.396 -1.220 1.00 37.19 87 GLY A O 1
ATOM 718 N N . ILE A 1 88 ? -11.860 7.563 -1.625 1.00 40.44 88 ILE A N 1
ATOM 719 C CA . ILE A 1 88 ? -11.119 8.030 -2.787 1.00 40.44 88 ILE A CA 1
ATOM 720 C C . ILE A 1 88 ? -12.097 8.769 -3.694 1.00 40.44 88 ILE A C 1
ATOM 722 O O . ILE A 1 88 ? -13.069 8.182 -4.170 1.00 40.44 88 ILE A O 1
ATOM 726 N N . GLY A 1 89 ? -11.865 10.073 -3.839 1.00 40.00 89 GLY A N 1
ATOM 727 C CA . GLY A 1 89 ? -12.671 10.983 -4.628 1.00 40.00 89 GLY A CA 1
ATOM 728 C C . GLY A 1 89 ? -12.687 10.585 -6.097 1.00 40.00 89 GLY A C 1
ATOM 729 O O . GLY A 1 89 ? -12.080 11.245 -6.928 1.00 40.00 89 GLY A O 1
ATOM 730 N N . ILE A 1 90 ? -13.489 9.579 -6.426 1.00 40.22 90 ILE A N 1
ATOM 731 C CA . ILE A 1 90 ? -14.305 9.565 -7.635 1.00 40.22 90 ILE A CA 1
ATOM 732 C C . ILE A 1 90 ? -15.597 10.325 -7.288 1.00 40.22 90 ILE A C 1
ATOM 734 O O . ILE A 1 90 ? -16.701 9.803 -7.322 1.00 40.22 90 ILE A O 1
ATOM 738 N N . GLN A 1 91 ? -15.437 11.577 -6.857 1.00 38.59 91 GLN A N 1
ATOM 739 C CA . GLN A 1 91 ? -16.500 12.576 -6.679 1.00 38.59 91 GLN A CA 1
ATOM 740 C C . GLN A 1 91 ? -16.102 13.895 -7.356 1.00 38.59 91 GLN A C 1
ATOM 742 O O . GLN A 1 91 ? -16.594 14.955 -7.008 1.00 38.59 91 GLN A O 1
ATOM 747 N N . ASN A 1 92 ? -15.220 13.825 -8.358 1.00 40.53 92 ASN A N 1
ATOM 748 C CA . ASN A 1 92 ? -14.933 14.939 -9.264 1.00 40.53 92 ASN A CA 1
ATOM 749 C C . ASN A 1 92 ? -15.151 14.571 -10.738 1.00 40.53 92 ASN A C 1
ATOM 751 O O . ASN A 1 92 ? -14.592 15.212 -11.617 1.00 40.53 92 ASN A O 1
ATOM 755 N N . LEU A 1 93 ? -15.999 13.575 -11.027 1.00 41.94 93 LEU A N 1
ATOM 756 C CA . LEU A 1 93 ? -16.497 13.333 -12.388 1.00 41.94 93 LEU A CA 1
ATOM 757 C C . LEU A 1 93 ? -17.994 12.965 -12.413 1.00 41.94 93 LEU A C 1
ATOM 759 O O . LEU A 1 93 ? -18.422 12.090 -13.153 1.00 41.94 93 LEU A O 1
ATOM 763 N N . GLN A 1 94 ? -18.808 13.623 -11.582 1.00 38.94 94 GLN A N 1
ATOM 764 C CA . GLN A 1 94 ? -20.267 13.670 -11.768 1.00 38.94 94 GLN A CA 1
ATOM 765 C C . GLN A 1 94 ? -20.877 14.874 -11.032 1.00 38.94 94 GLN A C 1
ATOM 767 O O . GLN A 1 94 ? -21.799 14.767 -10.236 1.00 38.94 94 GLN A O 1
ATOM 772 N N . GLY A 1 95 ? -20.311 16.052 -11.297 1.00 44.06 95 GLY A N 1
ATOM 773 C CA . GLY A 1 95 ? -20.803 17.347 -10.828 1.00 44.06 95 GLY A CA 1
ATOM 774 C C . GLY A 1 95 ? -21.279 18.229 -11.981 1.00 44.06 95 GLY A C 1
ATOM 775 O O . GLY A 1 95 ? -20.904 19.388 -12.045 1.00 44.06 95 GLY A O 1
ATOM 776 N N . ILE A 1 96 ? -22.044 17.680 -12.930 1.00 45.97 96 ILE A N 1
ATOM 777 C CA . ILE A 1 96 ? -22.852 18.474 -13.874 1.00 45.97 96 ILE A CA 1
ATOM 778 C C . ILE A 1 96 ? -24.086 17.665 -14.279 1.00 45.97 96 ILE A C 1
ATOM 780 O O . ILE A 1 96 ? -24.248 17.237 -15.413 1.00 45.97 96 ILE A O 1
ATOM 784 N N . GLN A 1 97 ? -24.960 17.403 -13.313 1.00 50.44 97 GLN A N 1
ATOM 785 C CA . GLN A 1 97 ? -26.356 17.078 -13.588 1.00 50.44 97 GLN A CA 1
ATOM 786 C C . GLN A 1 97 ? -27.201 17.602 -12.428 1.00 50.44 97 GLN A C 1
ATOM 788 O O . GLN A 1 97 ? -27.208 17.029 -11.344 1.00 50.44 97 GLN A O 1
ATOM 793 N N . GLY A 1 98 ? -27.893 18.718 -12.670 1.00 50.88 98 GLY A N 1
ATOM 794 C CA . GLY A 1 98 ? -28.981 19.192 -11.815 1.00 50.88 98 GLY A CA 1
ATOM 795 C C . GLY A 1 98 ? -28.899 20.660 -11.403 1.00 50.88 98 GLY A C 1
ATOM 796 O O . GLY A 1 98 ? -28.404 20.957 -10.324 1.00 50.88 98 GLY A O 1
ATOM 797 N N . GLN A 1 99 ? -29.449 21.539 -12.247 1.00 51.28 99 GLN A N 1
ATOM 798 C CA . GLN A 1 99 ? -30.106 22.828 -11.935 1.00 51.28 99 GLN A CA 1
ATOM 799 C C . GLN A 1 99 ? -30.604 23.355 -13.298 1.00 51.28 99 GLN A C 1
ATOM 801 O O . GLN A 1 99 ? -29.811 23.835 -14.093 1.00 51.28 99 GLN A O 1
ATOM 806 N N . ARG A 1 100 ? -31.833 23.110 -13.775 1.00 54.06 100 ARG A N 1
ATOM 807 C CA . ARG A 1 100 ? -33.146 23.480 -13.214 1.00 54.06 100 ARG A CA 1
ATOM 808 C C . ARG A 1 100 ? -33.181 24.897 -12.625 1.00 54.06 100 ARG A C 1
ATOM 810 O O . ARG A 1 100 ? -33.294 25.064 -11.423 1.00 54.06 100 ARG A O 1
ATOM 817 N N . PHE A 1 101 ? -33.151 25.876 -13.526 1.00 54.41 101 PHE A N 1
ATOM 818 C CA . PHE A 1 101 ? -33.854 27.167 -13.479 1.00 54.41 101 PHE A CA 1
ATOM 819 C C . PHE A 1 101 ? -34.247 27.419 -14.954 1.00 54.41 101 PHE A C 1
ATOM 821 O O . PHE A 1 101 ? -33.400 27.246 -15.820 1.00 54.41 101 PHE A O 1
ATOM 82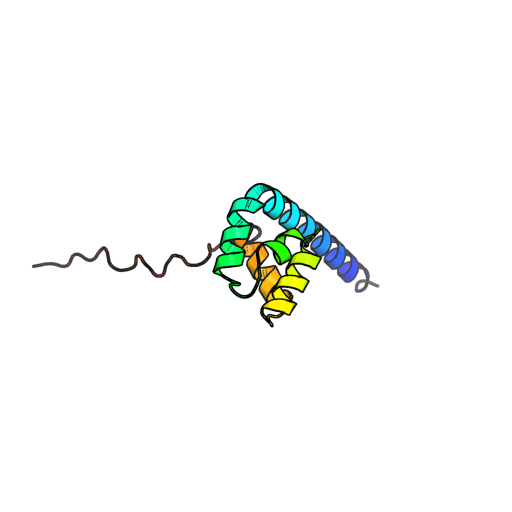8 N N . GLY A 1 102 ? -35.497 27.596 -15.381 1.00 48.25 102 GLY A N 1
ATOM 829 C CA . GLY A 1 102 ? -36.519 28.507 -14.886 1.00 48.25 102 GLY A CA 1
ATOM 830 C C . GLY A 1 102 ? -36.726 29.598 -15.946 1.00 48.25 102 GLY A C 1
ATOM 831 O O . GLY A 1 102 ? -36.065 30.625 -15.857 1.00 48.25 102 GLY A O 1
ATOM 832 N N . ALA A 1 103 ? -37.577 29.336 -16.946 1.00 42.62 103 ALA A N 1
ATOM 833 C CA . ALA A 1 103 ? -38.301 30.298 -17.791 1.00 42.62 103 ALA A CA 1
ATOM 834 C C . ALA A 1 103 ? -39.351 29.536 -18.614 1.00 42.62 103 ALA A C 1
ATOM 836 O O . ALA A 1 103 ? -38.968 28.505 -19.214 1.00 42.62 103 ALA A O 1
#

Secondary structure (DSSP, 8-state):
--HHHHHHHHHHHHHHHHHHHHHHHHHTHHHHHHHHHHHTTTS-HHHHHS--SHHHHHHHHHHHHT--HHHHHHHHHHHHTSS-SS-----SS---S------

Organism: NCBI:txid573497

Foldseek 3Di:
DPPVVVVVVVVVVVVVLQVVLFVLCVVCVVVLLVVCCVVQVQDDPVCCVPQPGPQSNLVSSCVRRVHDSVVSSVVSCLSSVVPPPPHDPPVPPPPPDDDDDDD

Sequence (103 aa):
MTQVQDRQEQQQERQRREQQIERQLRQNWRQIRYSILDQFGQVSTADLDAATNVNDLVARIADKTHHSERYVQNRLQELAGVGAGQGIGIQNLQGIQGQRFGA

pLDDT: mean 76.95, std 18.39, range [37.19, 94.19]

Radius of gyration: 18.26 Å; chains: 1; bounding box: 49×41×53 Å